Protein AF-A0A368FBA7-F1 (afdb_monomer_lite)

Structure (mmCIF, N/CA/C/O backbone):
data_AF-A0A368FBA7-F1
#
_entry.id   AF-A0A368FBA7-F1
#
loop_
_atom_site.group_PDB
_atom_site.id
_atom_site.type_symbol
_atom_site.label_atom_id
_atom_site.label_alt_id
_atom_site.label_comp_id
_atom_site.label_asym_id
_atom_site.label_entity_id
_atom_site.label_seq_id
_atom_site.pdbx_PDB_ins_code
_atom_site.Cartn_x
_atom_site.Cartn_y
_atom_site.Cartn_z
_atom_site.occupancy
_atom_site.B_iso_or_equiv
_atom_site.auth_seq_id
_atom_site.auth_comp_id
_atom_site.auth_asym_id
_atom_site.auth_atom_id
_atom_site.pdbx_PDB_model_num
ATOM 1 N N . MET A 1 1 ? 19.006 -3.556 14.669 1.00 37.12 1 MET A N 1
ATOM 2 C CA . MET A 1 1 ? 17.981 -4.315 13.930 1.00 37.12 1 MET A CA 1
ATOM 3 C C . MET A 1 1 ? 18.165 -3.907 12.494 1.00 37.12 1 MET A C 1
ATOM 5 O O . MET A 1 1 ? 17.777 -2.804 12.136 1.00 37.12 1 MET A O 1
ATOM 9 N N . ASP A 1 2 ? 18.883 -4.728 11.745 1.00 42.84 2 ASP A N 1
ATOM 10 C CA . ASP A 1 2 ? 19.198 -4.452 10.351 1.00 42.84 2 ASP A CA 1
ATOM 11 C C . ASP A 1 2 ? 18.036 -4.992 9.515 1.00 42.84 2 ASP A C 1
ATOM 13 O O . ASP A 1 2 ? 17.712 -6.176 9.593 1.00 42.84 2 ASP A O 1
ATOM 17 N N . ALA A 1 3 ? 17.332 -4.097 8.822 1.00 45.75 3 ALA A N 1
ATOM 18 C CA . ALA A 1 3 ? 16.227 -4.461 7.945 1.00 45.75 3 ALA A CA 1
ATOM 19 C C . ALA A 1 3 ? 16.799 -4.962 6.613 1.00 45.75 3 ALA A C 1
ATOM 21 O O . ALA A 1 3 ? 17.571 -4.253 5.965 1.00 45.75 3 ALA A O 1
ATOM 22 N N . GLU A 1 4 ? 16.436 -6.181 6.221 1.00 55.25 4 GLU A N 1
ATOM 23 C CA . GLU A 1 4 ? 16.868 -6.802 4.970 1.00 55.25 4 GLU A CA 1
ATOM 24 C C . GLU A 1 4 ? 15.807 -6.578 3.881 1.00 55.25 4 GLU A C 1
ATOM 26 O O . GLU A 1 4 ? 14.602 -6.591 4.147 1.00 55.25 4 GLU A O 1
ATOM 31 N N . ASN A 1 5 ? 16.258 -6.297 2.658 1.00 57.12 5 ASN A N 1
ATOM 32 C CA . ASN A 1 5 ? 15.383 -6.046 1.516 1.00 57.12 5 ASN A CA 1
ATOM 33 C C . ASN A 1 5 ? 15.074 -7.393 0.839 1.00 57.12 5 ASN A C 1
ATOM 35 O O . ASN A 1 5 ? 15.985 -8.043 0.327 1.00 57.12 5 ASN A O 1
ATOM 39 N N . ASP A 1 6 ? 13.814 -7.834 0.845 1.00 53.88 6 ASP A N 1
ATOM 40 C CA . ASP A 1 6 ? 13.409 -9.100 0.220 1.00 53.88 6 ASP A CA 1
ATOM 41 C C . ASP A 1 6 ? 13.192 -8.871 -1.280 1.00 53.88 6 ASP A C 1
ATOM 43 O O . ASP A 1 6 ? 12.220 -8.233 -1.690 1.00 53.88 6 ASP A O 1
ATOM 47 N N . THR A 1 7 ? 14.151 -9.275 -2.120 1.00 58.50 7 THR A N 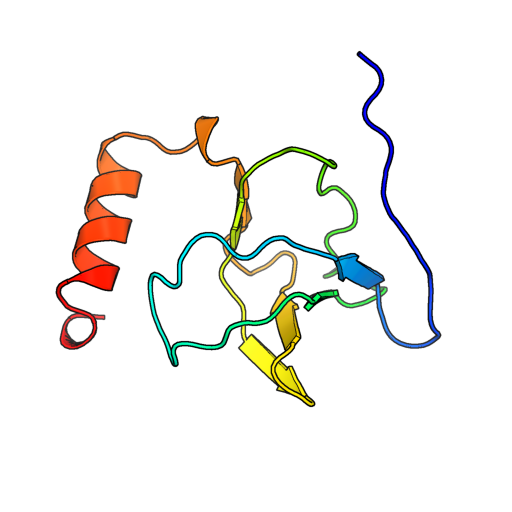1
ATOM 48 C CA . THR A 1 7 ? 14.139 -8.891 -3.536 1.00 58.50 7 THR A CA 1
ATOM 49 C C . THR A 1 7 ? 14.599 -10.002 -4.487 1.00 58.50 7 THR A C 1
ATOM 51 O O . THR A 1 7 ? 15.688 -10.556 -4.344 1.00 58.50 7 THR A O 1
ATOM 54 N N . LYS A 1 8 ? 13.808 -10.280 -5.539 1.00 53.81 8 LYS A N 1
ATOM 55 C CA . LYS A 1 8 ? 14.226 -11.065 -6.719 1.00 53.81 8 LYS A CA 1
ATOM 56 C C . LYS A 1 8 ? 13.933 -10.290 -8.013 1.00 53.81 8 LYS A C 1
ATOM 58 O O . LYS A 1 8 ? 12.763 -10.057 -8.314 1.00 53.81 8 LYS A O 1
ATOM 63 N N . PRO A 1 9 ? 14.950 -9.902 -8.802 1.00 45.72 9 PRO A N 1
ATOM 64 C CA . PRO A 1 9 ? 14.724 -9.215 -10.067 1.00 45.72 9 PRO A CA 1
ATOM 65 C C . PRO A 1 9 ? 14.268 -10.206 -11.147 1.00 45.72 9 PRO A C 1
ATOM 67 O O . PRO A 1 9 ? 14.914 -11.227 -11.384 1.00 45.72 9 PRO A O 1
ATOM 70 N N . THR A 1 10 ? 13.182 -9.884 -11.850 1.00 51.59 10 THR A N 1
ATOM 71 C CA . THR A 1 10 ? 12.877 -10.466 -13.167 1.00 51.59 10 THR A CA 1
ATOM 72 C C . THR A 1 10 ? 12.668 -9.329 -14.162 1.00 51.59 10 THR A C 1
ATOM 74 O O . THR A 1 10 ? 12.395 -8.193 -13.783 1.00 51.59 10 THR A O 1
ATOM 77 N N . THR A 1 11 ? 12.875 -9.602 -15.444 1.00 53.72 11 THR A N 1
ATOM 78 C CA . THR A 1 11 ? 13.226 -8.650 -16.513 1.00 53.72 11 THR A CA 1
ATOM 79 C C . THR A 1 11 ? 12.254 -7.485 -16.788 1.00 53.72 11 THR A C 1
ATOM 81 O O . THR A 1 11 ? 12.559 -6.678 -17.657 1.00 53.72 11 THR A O 1
ATOM 84 N N . ASN A 1 12 ? 11.144 -7.334 -16.049 1.00 67.94 12 ASN A N 1
ATOM 85 C CA . ASN A 1 12 ? 10.106 -6.313 -16.275 1.00 67.94 12 ASN A CA 1
ATOM 86 C C . ASN A 1 12 ? 9.656 -5.520 -15.022 1.00 67.94 12 ASN A C 1
ATOM 88 O O . ASN A 1 12 ? 8.784 -4.661 -15.145 1.00 67.94 12 ASN A O 1
ATOM 92 N N . GLY A 1 13 ? 10.207 -5.765 -13.828 1.00 80.50 13 GLY A N 1
ATOM 93 C CA . GLY A 1 13 ? 9.763 -5.088 -12.604 1.00 80.50 13 GLY A CA 1
ATOM 94 C C . GLY A 1 13 ? 10.331 -5.695 -11.323 1.00 80.50 13 GLY A C 1
ATOM 95 O O . GLY A 1 13 ? 10.993 -6.733 -11.354 1.00 80.50 13 GLY A O 1
ATOM 96 N N . TRP A 1 14 ? 10.062 -5.038 -10.200 1.00 88.12 14 TRP A N 1
ATOM 97 C CA . TRP A 1 14 ? 10.344 -5.544 -8.860 1.00 88.12 14 TRP A CA 1
ATOM 98 C C . TRP A 1 14 ? 9.079 -6.134 -8.254 1.00 88.12 14 TRP A C 1
ATOM 100 O O . TRP A 1 14 ? 7.985 -5.609 -8.463 1.00 88.12 14 TRP A O 1
ATOM 110 N N . PHE A 1 15 ? 9.244 -7.218 -7.503 1.00 90.81 15 PHE A N 1
ATOM 111 C CA . PHE A 1 15 ? 8.147 -7.948 -6.884 1.00 90.81 15 PHE A CA 1
ATOM 112 C C . PHE A 1 15 ? 8.385 -8.078 -5.388 1.00 90.81 15 PHE A C 1
ATOM 114 O O . PHE A 1 15 ? 9.507 -8.349 -4.962 1.00 90.81 15 PHE A O 1
ATOM 121 N N . TYR A 1 16 ? 7.306 -7.943 -4.626 1.00 91.38 16 TYR A N 1
ATOM 122 C CA . TYR A 1 16 ? 7.282 -8.131 -3.185 1.00 91.38 16 TYR A CA 1
ATOM 123 C C . TYR A 1 16 ? 6.326 -9.254 -2.832 1.00 91.38 16 TYR A C 1
ATOM 125 O O . TYR A 1 16 ? 5.153 -9.221 -3.214 1.00 91.38 16 TYR A O 1
ATOM 133 N N . HIS A 1 17 ? 6.819 -10.217 -2.060 1.00 91.25 17 HIS A N 1
ATOM 134 C CA . HIS A 1 17 ? 5.963 -11.200 -1.422 1.00 91.25 17 HIS A CA 1
ATOM 135 C C . HIS A 1 17 ? 5.396 -10.608 -0.136 1.00 91.25 17 HIS A C 1
ATOM 137 O O . HIS A 1 17 ? 6.141 -10.242 0.769 1.00 91.25 17 HIS A O 1
ATOM 143 N N . ILE A 1 18 ? 4.072 -10.508 -0.062 1.00 90.62 18 ILE A N 1
ATOM 144 C CA . ILE A 1 18 ? 3.385 -9.897 1.075 1.00 90.62 18 ILE A CA 1
ATOM 145 C C . ILE A 1 18 ? 2.453 -10.880 1.768 1.00 90.62 18 ILE A C 1
ATOM 147 O O . ILE A 1 18 ? 1.873 -11.779 1.152 1.00 90.62 18 ILE A O 1
ATOM 151 N N . HIS A 1 19 ? 2.246 -10.642 3.060 1.00 90.00 19 HIS A N 1
ATOM 152 C CA . HIS A 1 19 ? 1.096 -11.169 3.770 1.00 90.00 19 HIS A CA 1
ATOM 153 C C . HIS A 1 19 ? -0.023 -10.124 3.724 1.00 90.00 19 HIS A C 1
ATOM 155 O O . HIS A 1 19 ? 0.041 -9.099 4.398 1.00 90.00 19 HIS A O 1
ATOM 161 N N . HIS A 1 20 ? -1.030 -10.347 2.882 1.00 88.25 20 HIS A N 1
ATOM 162 C CA . HIS A 1 20 ? -2.129 -9.400 2.728 1.00 88.25 20 HIS A CA 1
ATOM 163 C C . HIS A 1 20 ? -3.045 -9.417 3.961 1.00 88.25 20 HIS A C 1
ATOM 165 O O . HIS A 1 20 ? -3.779 -10.378 4.187 1.00 88.25 20 HIS A O 1
ATOM 171 N N . ALA A 1 21 ? -3.008 -8.333 4.739 1.00 88.50 21 ALA A N 1
ATOM 172 C CA . ALA A 1 21 ? -3.771 -8.206 5.977 1.00 88.50 21 ALA A CA 1
ATOM 173 C C . ALA A 1 21 ? -5.263 -7.920 5.732 1.00 88.50 21 ALA A C 1
ATOM 175 O O . ALA A 1 21 ? -6.133 -8.585 6.299 1.00 88.50 21 ALA A O 1
ATOM 176 N N . ARG A 1 22 ? -5.582 -6.916 4.904 1.00 86.75 22 ARG A N 1
ATOM 177 C CA . ARG A 1 22 ? -6.963 -6.476 4.665 1.00 86.75 22 ARG A CA 1
ATOM 178 C C . ARG A 1 22 ? -7.098 -5.696 3.360 1.00 86.75 22 ARG A C 1
ATOM 180 O O . ARG A 1 22 ? -6.287 -4.822 3.072 1.00 86.75 22 ARG A O 1
ATOM 187 N N . THR A 1 23 ? -8.188 -5.942 2.632 1.00 86.25 23 THR A N 1
ATOM 188 C CA . THR A 1 23 ? -8.610 -5.093 1.511 1.00 86.25 23 THR A CA 1
ATOM 189 C C . THR A 1 23 ? -9.509 -3.978 2.031 1.00 86.25 23 THR A C 1
ATOM 191 O O . THR A 1 23 ? -10.567 -4.255 2.591 1.00 86.25 23 THR A O 1
ATOM 194 N N . TRP A 1 24 ? -9.096 -2.729 1.827 1.00 85.75 24 TRP A N 1
ATOM 195 C CA . TRP A 1 24 ? -9.877 -1.548 2.208 1.00 85.75 24 TRP A CA 1
ATOM 196 C C . TRP A 1 24 ? -10.804 -1.073 1.088 1.00 85.75 24 TRP A C 1
ATOM 198 O O . TRP A 1 24 ? -11.910 -0.634 1.358 1.00 85.75 24 TRP A O 1
ATOM 208 N N . LYS A 1 25 ? -10.391 -1.201 -0.179 1.00 85.62 25 LYS A N 1
ATOM 209 C CA . LYS A 1 25 ? -11.227 -0.895 -1.347 1.00 85.62 25 LYS A CA 1
ATOM 210 C C . LYS A 1 25 ? -10.875 -1.811 -2.515 1.00 85.62 25 LYS A C 1
ATOM 212 O O . LYS A 1 25 ? -9.712 -2.150 -2.7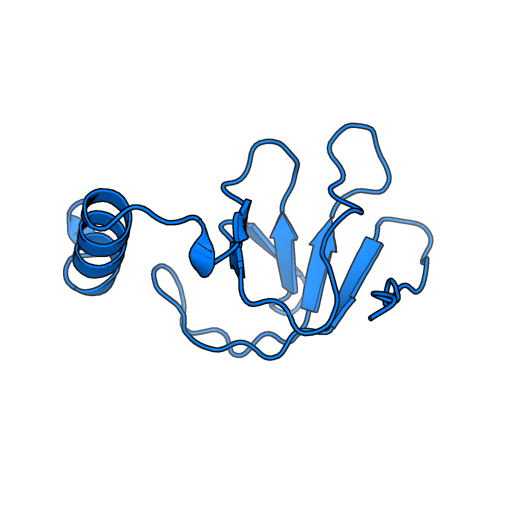17 1.00 85.62 25 LYS A O 1
ATOM 217 N N . GLY A 1 26 ? -11.887 -2.153 -3.310 1.00 82.81 26 GLY A N 1
ATOM 218 C CA . GLY A 1 26 ? -11.752 -2.971 -4.515 1.00 82.81 26 GLY A CA 1
ATOM 219 C C . GLY A 1 26 ? -12.177 -4.429 -4.314 1.00 82.81 26 GLY A C 1
ATOM 220 O O . GLY A 1 26 ? -12.726 -4.781 -3.269 1.00 82.81 26 GLY A O 1
ATOM 221 N N . PRO A 1 27 ? -11.978 -5.285 -5.332 1.00 78.69 27 PRO A N 1
ATOM 222 C CA . PRO A 1 27 ? -12.288 -6.704 -5.225 1.00 78.69 27 PRO A CA 1
ATOM 223 C C . PRO A 1 27 ? -11.505 -7.332 -4.072 1.00 78.69 27 PRO A C 1
ATOM 225 O O . PRO A 1 27 ? -10.317 -7.055 -3.922 1.00 78.69 27 PRO A O 1
ATOM 228 N N . ILE A 1 28 ? -12.144 -8.204 -3.292 1.00 73.62 28 ILE A N 1
ATOM 229 C CA . ILE A 1 28 ? -11.453 -8.975 -2.254 1.00 73.62 28 ILE A CA 1
ATOM 230 C C . ILE A 1 28 ? -10.571 -10.000 -2.970 1.00 73.62 28 ILE A C 1
ATOM 232 O O . ILE A 1 28 ? -11.029 -11.076 -3.355 1.00 73.62 28 ILE A O 1
ATOM 236 N N . VAL A 1 29 ? -9.316 -9.630 -3.216 1.00 66.88 29 VAL A N 1
ATOM 237 C CA . VAL A 1 29 ? -8.305 -10.513 -3.795 1.00 66.88 29 VAL A CA 1
ATOM 238 C C . VAL A 1 29 ? -7.338 -10.878 -2.683 1.00 66.88 29 VAL A C 1
ATOM 240 O O . VAL A 1 29 ? -6.676 -10.009 -2.122 1.00 66.88 29 VAL A O 1
ATOM 243 N N . ALA A 1 30 ? -7.233 -12.167 -2.370 1.00 66.62 30 ALA A N 1
ATOM 244 C CA . ALA A 1 30 ? -6.116 -12.670 -1.584 1.00 66.62 30 ALA A CA 1
ATOM 245 C C . ALA A 1 30 ? -4.891 -12.720 -2.505 1.00 66.62 30 ALA A C 1
ATOM 247 O O . ALA A 1 30 ? -4.579 -13.757 -3.085 1.00 66.62 30 ALA A O 1
ATOM 248 N N . THR A 1 31 ? -4.260 -11.568 -2.724 1.00 73.06 31 THR A N 1
ATOM 249 C CA . THR A 1 31 ? -2.978 -11.512 -3.421 1.00 73.06 31 THR A CA 1
ATOM 250 C C . THR A 1 31 ? -1.840 -11.588 -2.420 1.00 73.06 31 THR A C 1
ATOM 252 O O . THR A 1 31 ? -1.946 -11.108 -1.293 1.00 73.06 31 THR A O 1
ATOM 255 N N . SER A 1 32 ? -0.742 -12.204 -2.831 1.00 84.31 32 SER A N 1
ATOM 256 C CA . SER A 1 32 ? 0.500 -12.243 -2.055 1.00 84.31 32 SER A CA 1
ATOM 257 C C . SER A 1 32 ? 1.638 -11.557 -2.797 1.00 84.31 32 SER A C 1
ATOM 259 O O . SER A 1 32 ? 2.792 -11.722 -2.412 1.00 84.31 32 SER A O 1
ATOM 261 N N . ILE A 1 33 ? 1.328 -10.839 -3.882 1.00 90.38 33 ILE A N 1
ATOM 262 C CA . ILE A 1 33 ? 2.324 -10.245 -4.766 1.00 90.38 33 ILE A CA 1
ATOM 263 C C . ILE A 1 33 ? 1.961 -8.789 -5.030 1.00 90.38 33 ILE A C 1
ATOM 265 O O . ILE A 1 33 ? 0.913 -8.486 -5.610 1.00 90.38 33 ILE A O 1
ATOM 269 N N . LEU A 1 34 ? 2.867 -7.901 -4.631 1.00 91.88 34 LEU A N 1
ATOM 270 C CA . LEU A 1 34 ? 2.915 -6.547 -5.164 1.00 91.88 34 LEU A CA 1
ATOM 271 C 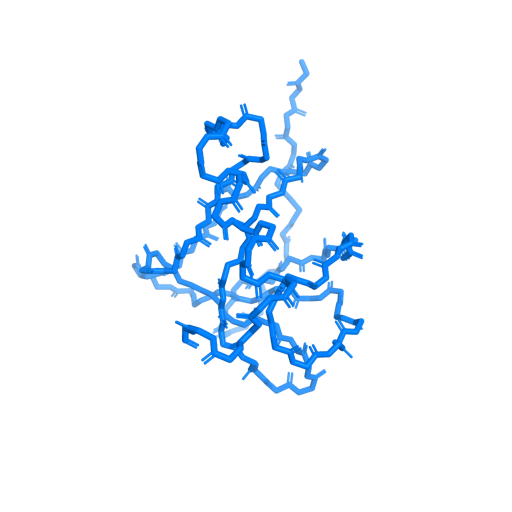C . LEU A 1 34 ? 3.981 -6.479 -6.250 1.00 91.88 34 LEU A C 1
ATOM 273 O O . LEU A 1 34 ? 5.021 -7.132 -6.141 1.00 91.88 34 LEU A O 1
ATOM 277 N N . SER A 1 35 ? 3.745 -5.663 -7.268 1.00 92.69 35 SER A N 1
ATOM 278 C CA . SER A 1 35 ? 4.727 -5.382 -8.306 1.00 92.69 35 SER A CA 1
ATOM 279 C C . SER A 1 35 ? 4.891 -3.889 -8.533 1.00 92.69 35 SER A C 1
ATOM 281 O O . SER A 1 35 ? 3.966 -3.099 -8.369 1.00 92.69 35 SER A O 1
ATOM 283 N N . THR A 1 36 ? 6.094 -3.483 -8.908 1.00 93.69 36 THR A N 1
ATOM 284 C CA . THR A 1 36 ? 6.406 -2.093 -9.228 1.00 93.69 36 THR A CA 1
ATOM 285 C C . THR A 1 36 ? 7.371 -2.047 -10.412 1.00 93.69 36 THR A C 1
ATOM 287 O O . THR A 1 36 ? 8.222 -2.932 -10.546 1.00 93.69 36 THR A O 1
ATOM 290 N N . PRO A 1 37 ? 7.279 -1.045 -11.302 1.00 92.12 37 PRO A N 1
ATOM 291 C CA . PRO A 1 37 ? 8.169 -0.951 -12.452 1.00 92.12 37 PRO A CA 1
ATOM 292 C C . PRO A 1 37 ? 9.643 -0.869 -12.046 1.00 92.12 37 PRO A C 1
ATOM 294 O O . PRO A 1 37 ? 9.986 -0.233 -11.053 1.00 92.12 37 PRO A O 1
ATOM 297 N N . ASN A 1 38 ? 10.532 -1.433 -12.863 1.00 88.38 38 ASN A N 1
ATOM 298 C CA . ASN A 1 38 ? 11.973 -1.202 -12.747 1.00 88.38 38 ASN A CA 1
ATOM 299 C C . ASN A 1 38 ? 12.358 0.075 -13.520 1.00 88.38 38 ASN A C 1
ATOM 301 O O . ASN A 1 38 ? 12.981 0.017 -14.578 1.00 88.38 38 ASN A O 1
ATOM 305 N N . SER A 1 39 ? 11.868 1.220 -13.046 1.00 88.12 39 SER A N 1
ATOM 306 C CA . SER A 1 39 ? 12.066 2.550 -13.642 1.00 88.12 39 SER A CA 1
ATOM 307 C C . SER A 1 39 ? 12.015 3.625 -12.550 1.00 88.12 39 SER A C 1
ATOM 309 O O . SER A 1 39 ? 11.813 3.294 -11.385 1.00 88.12 39 SER A O 1
ATOM 311 N N . GLU A 1 40 ? 12.124 4.904 -12.914 1.00 88.62 40 GLU A N 1
ATOM 312 C CA . GLU A 1 40 ? 12.023 6.038 -11.975 1.00 88.62 40 GLU A CA 1
ATOM 313 C C . GLU A 1 40 ? 10.690 6.092 -11.205 1.00 88.62 40 GLU A C 1
ATOM 315 O O . GLU A 1 40 ? 10.619 6.665 -10.122 1.00 88.62 40 GLU A O 1
ATOM 320 N N . CYS A 1 41 ? 9.634 5.461 -11.727 1.00 90.75 41 CYS A N 1
ATOM 321 C CA . CYS A 1 41 ? 8.344 5.345 -11.043 1.00 90.75 41 CYS A CA 1
ATOM 322 C C . CYS A 1 41 ? 8.267 4.153 -10.074 1.00 90.75 41 CYS A C 1
ATOM 324 O O . CYS A 1 41 ? 7.201 3.883 -9.521 1.00 90.75 41 CYS A O 1
ATOM 326 N N . GLY A 1 42 ? 9.355 3.398 -9.921 1.00 91.88 42 GLY A N 1
ATOM 327 C CA . GLY A 1 42 ? 9.412 2.203 -9.097 1.00 91.88 42 GLY A CA 1
ATOM 328 C C . GLY A 1 42 ? 9.690 2.493 -7.625 1.00 91.88 42 GLY A C 1
ATOM 329 O O . GLY A 1 42 ? 10.576 3.283 -7.315 1.00 91.88 42 GLY A O 1
ATOM 330 N N . ILE A 1 43 ? 8.993 1.815 -6.710 1.00 92.38 43 ILE A N 1
ATOM 331 C CA . ILE A 1 43 ? 9.274 1.899 -5.269 1.00 92.38 43 ILE A CA 1
ATOM 332 C C . ILE A 1 43 ? 10.056 0.661 -4.831 1.00 92.38 43 ILE A C 1
ATOM 334 O O . ILE A 1 43 ? 9.478 -0.409 -4.682 1.00 92.38 43 ILE A O 1
ATOM 338 N N . THR A 1 44 ? 11.360 0.805 -4.583 1.00 90.44 44 THR A N 1
ATOM 339 C CA . THR A 1 44 ? 12.225 -0.309 -4.144 1.00 90.44 44 THR A CA 1
ATOM 340 C C . THR A 1 44 ? 12.535 -0.319 -2.639 1.00 90.44 44 THR A C 1
ATOM 342 O O . THR A 1 44 ? 13.379 -1.093 -2.189 1.00 90.44 44 THR A O 1
ATOM 345 N N . SER A 1 45 ? 11.908 0.567 -1.862 1.00 88.94 45 SER A N 1
ATOM 346 C CA . SER A 1 45 ? 12.292 0.901 -0.480 1.00 88.94 45 SER A CA 1
ATOM 347 C C . SER A 1 45 ? 11.353 0.354 0.602 1.00 88.94 45 SER A C 1
ATOM 349 O O . SER A 1 45 ? 11.383 0.844 1.730 1.00 88.94 45 SER A O 1
ATOM 351 N N . LEU A 1 46 ? 10.488 -0.610 0.274 1.00 91.75 46 LEU A N 1
ATOM 352 C CA . LEU A 1 46 ? 9.654 -1.274 1.279 1.00 91.75 46 LEU A CA 1
ATOM 353 C C . LEU A 1 46 ? 10.519 -2.160 2.181 1.00 91.75 46 LEU A C 1
ATOM 355 O O . LEU A 1 46 ? 11.403 -2.861 1.696 1.00 91.75 46 LEU A O 1
ATOM 359 N N . LEU A 1 47 ? 10.257 -2.133 3.485 1.00 92.06 47 LEU A N 1
ATOM 360 C CA . LEU A 1 47 ? 11.030 -2.873 4.479 1.00 92.06 47 LEU A CA 1
ATOM 361 C C . LEU A 1 47 ? 10.317 -4.168 4.872 1.00 92.06 47 LEU A C 1
ATOM 363 O O . LEU A 1 47 ? 9.102 -4.194 5.081 1.00 92.06 47 LEU A O 1
ATOM 367 N N . GLN A 1 48 ? 11.080 -5.250 5.017 1.00 90.25 48 GLN A N 1
ATOM 368 C CA . GLN A 1 48 ? 10.537 -6.523 5.479 1.00 90.25 48 GLN A CA 1
ATOM 369 C C . GLN A 1 48 ? 10.030 -6.416 6.927 1.00 90.25 48 GLN A C 1
ATOM 371 O O . GLN A 1 48 ? 10.680 -5.824 7.788 1.00 90.25 48 GLN A O 1
ATOM 376 N N . GLY A 1 49 ? 8.869 -7.017 7.200 1.00 90.50 49 GLY A N 1
ATOM 377 C CA . GLY A 1 49 ? 8.254 -7.041 8.533 1.00 90.50 49 GLY A CA 1
ATOM 378 C C . GLY A 1 49 ? 7.478 -5.775 8.904 1.00 90.50 49 GLY A C 1
ATOM 379 O O . GLY A 1 49 ? 6.910 -5.720 9.991 1.00 90.50 49 GLY A O 1
ATOM 380 N N . TRP A 1 50 ? 7.432 -4.785 8.014 1.00 94.75 50 TRP A N 1
ATOM 381 C CA . TRP A 1 50 ? 6.625 -3.584 8.183 1.00 94.75 50 TRP A CA 1
ATOM 382 C C . TRP A 1 50 ? 5.252 -3.757 7.536 1.00 94.75 50 TRP A C 1
ATOM 384 O O . TRP A 1 50 ? 5.102 -4.416 6.505 1.00 94.75 50 TRP A O 1
ATOM 394 N N . GLU A 1 51 ? 4.247 -3.136 8.143 1.00 94.31 51 GLU A N 1
ATOM 395 C CA . GLU A 1 51 ? 2.901 -3.064 7.591 1.00 94.31 51 GLU A CA 1
ATOM 396 C C . GLU A 1 51 ? 2.733 -1.758 6.823 1.00 94.31 51 GLU A C 1
ATOM 398 O O . GLU A 1 51 ? 3.106 -0.686 7.298 1.00 94.31 51 GLU A O 1
ATOM 403 N N . TYR A 1 52 ? 2.148 -1.851 5.633 1.00 93.94 52 TYR A N 1
ATOM 404 C CA . TYR A 1 52 ? 1.941 -0.706 4.760 1.00 93.94 52 TYR A CA 1
ATOM 405 C C . TYR A 1 52 ? 0.494 -0.641 4.296 1.00 93.94 52 TYR A C 1
ATOM 407 O O . TYR A 1 52 ? -0.121 -1.655 3.958 1.00 93.94 52 TYR A O 1
ATOM 415 N N . PHE A 1 53 ? -0.012 0.580 4.193 1.00 92.75 53 PHE A N 1
ATOM 416 C CA . PHE A 1 53 ? -1.174 0.891 3.384 1.00 92.75 53 PHE A CA 1
ATOM 417 C C . PHE A 1 53 ? -0.706 1.176 1.968 1.00 92.75 53 PHE A C 1
ATOM 419 O O . PHE A 1 53 ? 0.080 2.094 1.738 1.00 92.75 53 PHE A O 1
ATOM 426 N N . VAL A 1 54 ? -1.182 0.362 1.032 1.00 92.56 54 VAL A N 1
ATOM 427 C CA . VAL A 1 54 ? -0.801 0.433 -0.376 1.00 92.56 54 VAL A CA 1
ATOM 428 C C . VAL A 1 54 ? -2.060 0.540 -1.216 1.00 92.56 54 VAL A C 1
ATOM 430 O O . VAL A 1 54 ? -2.971 -0.283 -1.112 1.00 92.56 54 VAL A O 1
ATOM 433 N N . THR A 1 55 ? -2.094 1.553 -2.070 1.00 92.19 55 THR A N 1
ATOM 434 C CA . THR A 1 55 ? -3.020 1.613 -3.200 1.00 92.19 55 THR A CA 1
ATOM 435 C C . THR A 1 55 ? -2.295 1.175 -4.462 1.00 92.19 55 THR A C 1
ATOM 437 O O . THR A 1 55 ? -1.073 1.242 -4.559 1.00 92.19 55 THR A O 1
ATOM 440 N N . GLY A 1 56 ? -3.051 0.685 -5.430 1.00 91.69 56 GLY A N 1
ATOM 441 C CA . GLY A 1 56 ? -2.482 0.267 -6.694 1.00 91.69 56 GLY A CA 1
ATOM 442 C C . GLY A 1 56 ? -3.553 -0.230 -7.640 1.00 91.69 56 GLY A C 1
ATOM 443 O O . GLY A 1 56 ? -4.749 -0.263 -7.330 1.00 91.69 56 GLY A O 1
ATOM 444 N N . LYS A 1 57 ? -3.108 -0.627 -8.824 1.00 90.50 57 LYS A N 1
ATOM 445 C CA . LYS A 1 57 ? -3.964 -1.172 -9.871 1.00 90.50 57 LYS A CA 1
ATOM 446 C C . LYS A 1 57 ? -3.871 -2.686 -9.856 1.00 90.50 57 LYS A C 1
ATOM 448 O O . LYS A 1 57 ? -2.801 -3.254 -9.665 1.00 90.50 57 LYS A O 1
ATOM 453 N N . LYS A 1 58 ? -4.995 -3.348 -10.113 1.00 87.06 58 LYS A N 1
ATOM 454 C CA . LYS A 1 58 ? -5.003 -4.794 -10.325 1.00 87.06 58 LYS A CA 1
ATOM 455 C C . LYS A 1 58 ? -4.209 -5.115 -11.597 1.00 87.06 58 LYS A C 1
ATOM 457 O O . LYS A 1 58 ? -4.595 -4.682 -12.683 1.00 87.06 58 LYS A O 1
ATOM 462 N N . GLY A 1 59 ? -3.114 -5.845 -11.438 1.00 81.12 59 GLY A N 1
ATOM 463 C CA . GLY A 1 59 ? -2.284 -6.359 -12.518 1.00 81.12 59 GLY A CA 1
ATOM 464 C C . GLY A 1 59 ? -2.783 -7.708 -13.037 1.00 81.12 59 GLY A C 1
ATOM 465 O O . GLY A 1 59 ? -3.954 -8.079 -12.871 1.00 81.12 59 GLY A O 1
ATOM 466 N N . LYS A 1 60 ? -1.888 -8.451 -13.694 1.00 78.25 60 LYS A N 1
ATOM 467 C CA . LYS A 1 60 ? -2.199 -9.797 -14.195 1.00 78.25 60 LYS A CA 1
ATOM 468 C C . LYS A 1 60 ? -2.231 -10.784 -13.028 1.00 78.25 60 LYS A C 1
ATOM 470 O O . LYS A 1 60 ? -1.582 -10.581 -12.011 1.00 78.25 60 LYS A O 1
ATOM 475 N N . ASP A 1 61 ? -3.052 -11.823 -13.146 1.00 76.81 61 ASP A N 1
ATOM 476 C CA . ASP A 1 61 ? -3.117 -12.922 -12.170 1.00 76.81 61 ASP A CA 1
ATOM 477 C C . ASP A 1 61 ? -3.397 -12.498 -10.711 1.00 76.81 61 ASP A C 1
ATOM 479 O O . ASP A 1 61 ? -3.146 -13.241 -9.767 1.00 76.81 61 ASP A O 1
ATOM 483 N N . GLY A 1 62 ? -3.980 -11.309 -10.521 1.00 79.44 62 GLY A N 1
ATOM 484 C CA . GLY A 1 62 ? -4.347 -10.790 -9.204 1.00 79.44 62 GLY A CA 1
ATOM 485 C C . GLY A 1 62 ? -3.218 -10.089 -8.449 1.00 79.44 62 GLY A C 1
ATOM 486 O O . GLY A 1 62 ? -3.452 -9.679 -7.314 1.00 79.44 62 GLY A O 1
ATOM 487 N N . GLU A 1 63 ? -2.036 -9.898 -9.044 1.00 87.69 63 GLU A N 1
ATOM 488 C CA . GLU A 1 63 ? -1.016 -9.010 -8.472 1.00 87.69 63 GLU A CA 1
ATOM 489 C C . GLU A 1 63 ? -1.555 -7.574 -8.341 1.00 87.69 63 GLU A C 1
ATOM 491 O O . GLU A 1 63 ? -2.458 -7.161 -9.079 1.00 87.69 63 GLU A O 1
ATOM 496 N N . ILE A 1 64 ? -0.998 -6.799 -7.414 1.00 90.94 64 ILE A N 1
ATOM 497 C CA . ILE A 1 64 ? -1.261 -5.358 -7.335 1.00 90.94 64 ILE A CA 1
ATOM 498 C C . ILE A 1 64 ? -0.012 -4.629 -7.809 1.00 90.94 64 ILE A C 1
ATOM 500 O O . ILE A 1 64 ? 1.044 -4.731 -7.188 1.00 90.94 64 ILE A O 1
ATOM 504 N N . THR A 1 65 ? -0.145 -3.880 -8.900 1.00 93.19 65 THR A N 1
ATOM 505 C CA . THR A 1 65 ? 0.925 -3.033 -9.414 1.00 93.19 65 THR A CA 1
ATOM 506 C C . THR A 1 65 ? 0.783 -1.626 -8.855 1.00 93.19 65 THR A C 1
ATOM 508 O O . THR A 1 65 ? -0.287 -1.020 -8.958 1.00 93.19 65 THR A O 1
ATOM 511 N N . PHE A 1 66 ? 1.863 -1.102 -8.294 1.00 94.75 66 PHE A N 1
ATOM 512 C CA . PHE A 1 66 ? 1.923 0.222 -7.689 1.00 94.75 66 PHE A CA 1
ATOM 513 C C . PHE A 1 66 ? 3.190 0.960 -8.139 1.00 94.75 66 PHE A C 1
ATOM 515 O O . P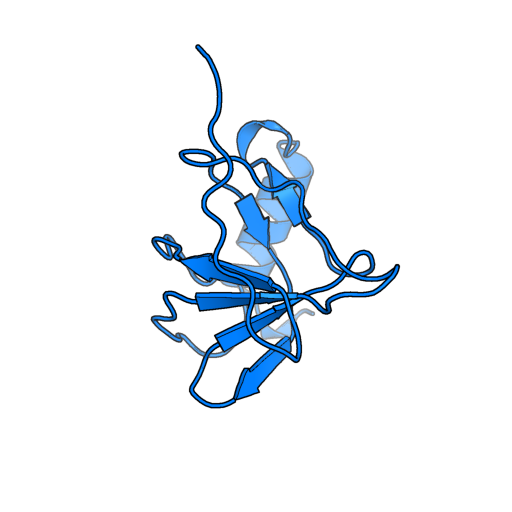HE A 1 66 ? 4.112 0.372 -8.710 1.00 94.75 66 PHE A O 1
ATOM 522 N N . THR A 1 67 ? 3.194 2.271 -7.948 1.00 95.25 67 THR A N 1
ATOM 523 C CA . THR A 1 67 ? 4.227 3.202 -8.406 1.00 95.25 67 THR A CA 1
ATOM 524 C C . THR A 1 67 ? 4.439 4.306 -7.377 1.00 95.25 67 THR A C 1
ATOM 526 O O . THR A 1 67 ? 3.678 4.436 -6.423 1.00 95.25 67 THR A O 1
ATOM 529 N N . THR A 1 68 ? 5.429 5.165 -7.607 1.00 94.19 68 THR A N 1
ATOM 530 C CA . THR A 1 68 ? 5.677 6.373 -6.801 1.00 94.19 68 THR A CA 1
ATOM 531 C C . THR A 1 68 ? 4.513 7.369 -6.770 1.00 94.19 68 THR A C 1
ATOM 533 O O . THR A 1 68 ? 4.506 8.254 -5.920 1.00 94.19 68 THR A O 1
ATOM 536 N N . CYS A 1 69 ? 3.533 7.252 -7.671 1.00 94.00 69 CYS A N 1
ATOM 537 C CA . CYS A 1 69 ? 2.330 8.087 -7.672 1.00 94.00 69 CYS A CA 1
ATOM 538 C C . CYS A 1 69 ? 1.175 7.494 -6.855 1.00 94.00 69 CYS A C 1
ATOM 540 O O . CYS A 1 69 ? 0.176 8.180 -6.640 1.00 94.00 69 CYS A O 1
ATOM 542 N N . ASP A 1 70 ? 1.278 6.231 -6.448 1.00 95.12 70 ASP A N 1
ATOM 543 C CA . ASP A 1 70 ? 0.266 5.578 -5.633 1.00 95.12 70 ASP A CA 1
ATOM 544 C C . ASP A 1 70 ? 0.525 5.853 -4.145 1.00 95.12 70 ASP A C 1
ATOM 546 O O . ASP A 1 70 ? 1.652 6.094 -3.710 1.00 95.12 70 ASP A O 1
ATOM 550 N N . PHE A 1 71 ? -0.534 5.813 -3.340 1.00 92.56 71 PHE A N 1
ATOM 551 C CA . PHE A 1 71 ? -0.413 5.942 -1.893 1.00 92.56 71 PHE A CA 1
ATOM 552 C C . PHE A 1 71 ? 0.285 4.707 -1.316 1.00 92.56 71 PHE A C 1
ATOM 554 O O . PHE A 1 71 ? -0.237 3.595 -1.435 1.00 92.56 71 PHE A O 1
ATOM 561 N N . VAL A 1 72 ? 1.447 4.921 -0.698 1.00 94.12 72 VAL A N 1
ATOM 562 C CA . VAL A 1 72 ? 2.252 3.910 -0.006 1.00 94.12 72 VAL A CA 1
ATOM 563 C C . VAL A 1 72 ? 2.744 4.515 1.299 1.00 94.12 72 VAL A C 1
ATOM 565 O O . VAL A 1 72 ? 3.580 5.417 1.285 1.00 94.12 72 VAL A O 1
ATOM 568 N N . MET A 1 73 ? 2.229 4.029 2.424 1.00 93.06 73 MET A N 1
ATOM 569 C CA . MET A 1 73 ? 2.547 4.589 3.736 1.00 93.06 73 MET A CA 1
ATOM 570 C C . MET A 1 73 ? 2.694 3.486 4.787 1.00 93.06 73 MET A C 1
ATOM 572 O O . MET A 1 73 ? 1.827 2.610 4.852 1.00 93.06 73 MET A O 1
ATOM 576 N N . PRO A 1 74 ? 3.762 3.500 5.606 1.00 94.69 74 PRO A N 1
ATOM 577 C CA . PRO A 1 74 ? 3.840 2.676 6.807 1.00 94.69 74 PRO A CA 1
ATOM 578 C C . PRO A 1 74 ? 2.609 2.868 7.701 1.00 94.69 74 PRO A C 1
ATOM 580 O O . PRO A 1 74 ? 2.156 3.994 7.901 1.00 94.69 74 PRO A O 1
ATOM 583 N N . SER A 1 75 ? 2.054 1.786 8.245 1.00 91.69 75 SER A N 1
ATOM 584 C CA . SER A 1 75 ? 0.838 1.858 9.068 1.00 91.69 75 SER A CA 1
ATOM 585 C C . SER A 1 75 ? 1.013 2.699 10.336 1.00 91.69 75 SER A C 1
ATOM 587 O O . SER A 1 75 ? 0.053 3.317 10.790 1.00 91.69 75 SER A O 1
ATOM 589 N N . ASP A 1 76 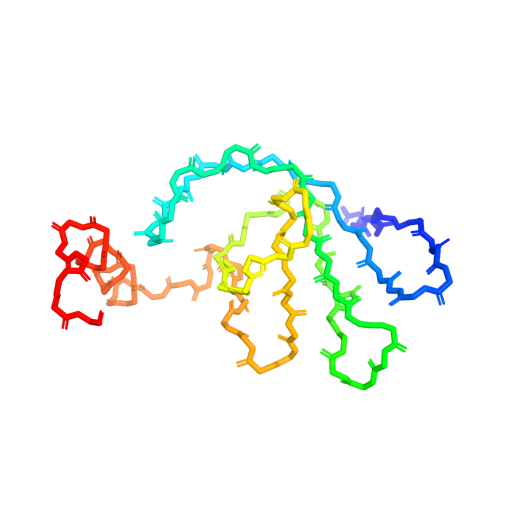? 2.231 2.770 10.873 1.00 91.69 76 ASP A N 1
ATOM 590 C CA . ASP A 1 76 ? 2.598 3.556 12.054 1.00 91.69 76 ASP A CA 1
ATOM 591 C C . ASP A 1 76 ? 2.721 5.065 11.782 1.00 91.69 76 ASP A C 1
ATOM 593 O O . ASP A 1 76 ? 2.784 5.855 12.724 1.00 91.69 76 ASP A O 1
ATOM 597 N N . GLN A 1 77 ? 2.737 5.469 10.510 1.00 93.75 77 GLN A N 1
ATOM 598 C CA . GLN A 1 77 ? 2.823 6.867 10.086 1.00 93.75 77 GLN A CA 1
ATOM 599 C C . GLN A 1 77 ? 1.466 7.481 9.735 1.00 93.75 77 GLN A C 1
ATOM 601 O O . GLN A 1 77 ? 1.401 8.686 9.498 1.00 93.75 77 GLN A O 1
ATOM 606 N N . LEU A 1 78 ? 0.389 6.691 9.734 1.00 91.12 78 LEU A N 1
ATOM 607 C CA . LEU A 1 78 ? -0.959 7.213 9.541 1.00 91.12 78 LEU A CA 1
ATOM 608 C C . LEU A 1 78 ? -1.404 8.044 10.740 1.00 91.12 78 LEU A C 1
ATOM 610 O O . LEU A 1 78 ? -1.390 7.595 11.890 1.00 91.12 78 LEU A O 1
ATOM 614 N N . THR A 1 79 ? -1.895 9.240 10.452 1.00 93.56 79 THR A N 1
ATOM 615 C CA . THR A 1 79 ? -2.612 10.045 11.437 1.00 93.56 79 THR A CA 1
ATOM 616 C C . THR A 1 79 ? -3.971 9.411 11.774 1.00 93.56 79 THR A C 1
ATOM 618 O O . THR A 1 79 ? -4.543 8.668 10.964 1.00 93.56 79 THR A O 1
ATOM 621 N N . PRO A 1 80 ? -4.543 9.704 12.958 1.00 92.81 80 PRO A N 1
ATOM 622 C CA . PRO A 1 80 ? -5.890 9.257 13.304 1.00 92.81 80 PRO A CA 1
ATOM 623 C C . PRO A 1 80 ? -6.944 9.657 12.263 1.00 92.81 80 PRO A C 1
ATOM 625 O O . PRO A 1 80 ? -7.836 8.866 11.956 1.00 92.81 80 PRO A O 1
ATOM 628 N N . GLU A 1 81 ? -6.831 10.857 11.694 1.00 93.31 81 GLU A N 1
ATOM 629 C CA . GLU A 1 81 ? -7.742 11.376 10.676 1.00 93.31 81 GLU A CA 1
ATOM 630 C C . GLU A 1 81 ? -7.652 10.575 9.371 1.00 93.31 81 GLU A C 1
ATOM 632 O O . GLU A 1 81 ? -8.681 10.182 8.819 1.00 93.31 81 GLU A O 1
ATOM 637 N N . GLU A 1 82 ? -6.444 10.258 8.901 1.00 91.38 82 GLU A N 1
ATOM 638 C CA . GLU A 1 82 ? -6.254 9.414 7.713 1.00 91.38 82 GLU A CA 1
ATOM 639 C C . GLU A 1 82 ? -6.783 7.997 7.939 1.00 91.38 82 GLU A C 1
ATOM 641 O O . GLU A 1 82 ? -7.428 7.421 7.061 1.00 91.38 82 GLU A O 1
ATOM 646 N N . HIS A 1 83 ? -6.577 7.443 9.135 1.00 89.25 83 HIS A N 1
ATOM 647 C CA . HIS A 1 83 ? -7.119 6.135 9.484 1.00 89.25 83 HIS A CA 1
ATOM 648 C C . HIS A 1 83 ? -8.659 6.122 9.464 1.00 89.25 83 HIS A C 1
ATOM 650 O O . HIS A 1 83 ? -9.262 5.158 8.986 1.00 89.25 83 HIS A O 1
ATOM 656 N N . VAL A 1 84 ? -9.314 7.197 9.919 1.00 91.06 84 VAL A N 1
ATOM 657 C CA . VAL A 1 84 ? -10.775 7.350 9.801 1.00 91.06 84 VAL A CA 1
ATOM 658 C C . VAL A 1 84 ? -11.206 7.391 8.336 1.00 91.06 84 VAL A C 1
ATOM 660 O O . VAL A 1 84 ? -12.129 6.666 7.970 1.00 91.06 84 VAL A O 1
ATOM 663 N N . LEU A 1 85 ? -10.516 8.152 7.483 1.00 88.88 85 LEU A N 1
ATOM 664 C CA . LEU A 1 85 ? -10.822 8.205 6.047 1.00 88.88 85 LEU A CA 1
ATOM 665 C C . LEU A 1 85 ? -10.695 6.828 5.378 1.00 88.88 85 LEU A C 1
ATOM 667 O O . LEU A 1 85 ? -11.529 6.451 4.555 1.00 88.88 85 LEU A O 1
ATOM 671 N N . LEU A 1 86 ? -9.687 6.042 5.758 1.00 87.44 86 LEU A N 1
ATOM 672 C CA . LEU A 1 86 ? -9.522 4.672 5.274 1.00 87.44 86 LEU A CA 1
ATOM 673 C C . LEU A 1 86 ? -10.679 3.772 5.731 1.00 87.44 86 LEU A C 1
ATOM 675 O O . LEU A 1 86 ? -11.221 3.012 4.927 1.00 87.44 86 LEU A O 1
ATOM 679 N N . LEU A 1 87 ? -11.116 3.883 6.988 1.00 88.44 87 LEU A N 1
ATOM 680 C CA . LEU A 1 87 ? -12.283 3.145 7.486 1.00 88.44 87 LEU A CA 1
ATOM 681 C C . LEU A 1 87 ? -13.556 3.536 6.738 1.00 88.44 87 LEU A C 1
ATOM 683 O O . LEU A 1 87 ? -14.328 2.655 6.360 1.00 88.44 87 LEU A O 1
ATOM 687 N N . GLU A 1 88 ? -13.762 4.824 6.477 1.00 88.81 88 GLU A N 1
ATOM 688 C CA . GLU A 1 88 ? -14.890 5.293 5.676 1.00 88.81 88 GLU A CA 1
ATOM 689 C C . GLU A 1 88 ? -14.855 4.720 4.258 1.00 88.81 88 GLU A C 1
ATOM 691 O O . GLU A 1 88 ? -15.880 4.228 3.793 1.00 88.81 88 GLU A O 1
ATOM 696 N N . LEU A 1 89 ? -13.687 4.683 3.606 1.00 83.44 89 LEU A N 1
ATOM 697 C CA . LEU A 1 89 ? -13.518 4.047 2.294 1.00 83.44 89 LEU A CA 1
ATOM 698 C C . LEU A 1 89 ? -13.916 2.564 2.302 1.00 83.44 89 LEU A C 1
ATOM 700 O O . LEU A 1 89 ? -14.483 2.075 1.325 1.00 83.44 89 LEU A O 1
ATOM 704 N N . MET A 1 90 ? -13.632 1.859 3.397 1.00 84.50 90 MET A N 1
ATOM 705 C CA . MET A 1 90 ? -13.965 0.443 3.555 1.00 84.50 90 MET A CA 1
ATOM 706 C C . MET A 1 90 ? -15.451 0.208 3.830 1.00 84.50 90 MET A C 1
ATOM 708 O O . MET A 1 90 ? -16.027 -0.737 3.290 1.00 84.50 90 MET A O 1
ATOM 712 N N . TYR A 1 91 ? -16.082 1.041 4.658 1.00 86.19 91 TYR A N 1
ATOM 713 C CA . TYR A 1 91 ? -17.502 0.897 4.997 1.00 86.19 91 TYR A CA 1
ATOM 714 C C . TYR A 1 91 ? -18.446 1.508 3.953 1.00 86.19 91 TYR A C 1
ATOM 716 O O . TYR A 1 91 ? -19.584 1.055 3.835 1.00 86.19 91 TYR A O 1
ATOM 724 N N . HIS A 1 92 ? -17.978 2.507 3.201 1.00 86.44 92 HIS A N 1
ATOM 725 C CA . HIS A 1 92 ? -18.748 3.266 2.214 1.00 86.44 92 HIS A CA 1
ATOM 726 C C . HIS A 1 92 ? -18.021 3.364 0.863 1.00 86.44 92 HIS A C 1
ATOM 728 O O . HIS A 1 92 ? -17.718 4.470 0.396 1.00 86.44 92 HIS A O 1
ATOM 734 N N . PRO A 1 93 ? -17.733 2.231 0.198 1.00 76.81 93 PRO A N 1
ATOM 735 C CA . PRO A 1 93 ? -17.001 2.230 -1.066 1.00 76.81 93 PRO A CA 1
ATOM 736 C C . PRO A 1 93 ? -17.705 3.015 -2.186 1.00 76.81 93 PRO A C 1
ATOM 738 O O . PRO A 1 93 ? -17.054 3.390 -3.157 1.00 76.81 93 PRO A O 1
ATOM 741 N N . GLU A 1 94 ? -19.011 3.276 -2.066 1.00 80.31 94 GLU A N 1
ATOM 742 C CA . GLU A 1 94 ? -19.827 4.055 -3.003 1.00 80.31 94 GLU A CA 1
ATOM 743 C C . GLU A 1 94 ? -19.596 5.571 -2.954 1.00 80.31 94 GLU A C 1
ATOM 745 O O . GLU A 1 94 ? -19.966 6.272 -3.895 1.00 80.31 94 GLU A O 1
ATOM 750 N N . LYS A 1 95 ? -19.023 6.097 -1.864 1.00 70.38 95 LYS A N 1
ATOM 751 C CA . LYS A 1 95 ? -18.836 7.545 -1.672 1.00 70.38 95 LYS A CA 1
ATOM 752 C C . LYS A 1 95 ? -17.565 8.092 -2.330 1.00 70.38 95 LYS A C 1
ATOM 754 O O . LYS A 1 95 ? -17.328 9.298 -2.254 1.00 70.38 95 LYS A O 1
ATOM 759 N N . CYS A 1 96 ? -16.748 7.238 -2.951 1.00 58.91 96 CYS A N 1
ATOM 760 C CA . CYS A 1 96 ? -15.437 7.597 -3.498 1.00 58.91 96 CYS A CA 1
ATOM 761 C C . CYS A 1 96 ? -15.163 6.975 -4.865 1.00 58.91 96 CYS A C 1
ATOM 763 O O . CYS A 1 96 ? -15.361 5.747 -5.014 1.00 58.91 96 CYS A O 1
#

Foldseek 3Di:
DDWDQDWDDDDFWTKAQAQDDDDLDDDPDRDRIETEGPDPFGDRPDTPPFDWDWDADQDPPRYGYHTVPTDIGTPVPDDPVNVVVSNCCRVCVPVD

Organism: Ancylostoma caninum (NCBI:txid29170)

Secondary structure (DSSP, 8-state):
-PPP-----BTTBEEEE------SSSS-----EEEE-SSTT----PPTT--EEE--EE-GGG-EE--TTS-EEEGGG--HHHHHHHHHHHH-GGG-

InterPro domains:
  IPR001820 Protease inhibito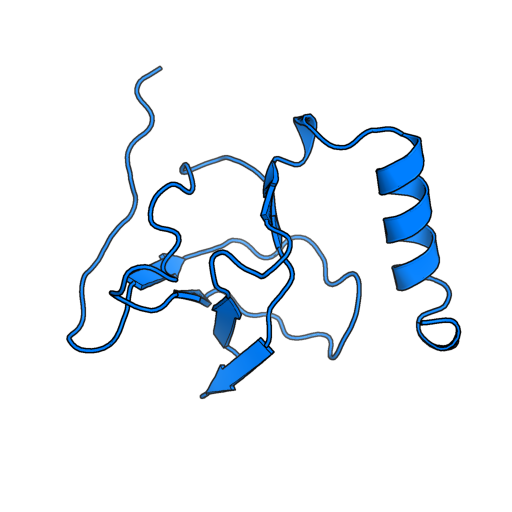r I35 (TIMP) [PF00965] (11-84)
  IPR008993 Tissue inhibitor of metalloproteinases-like, OB-fold [G3DSA:2.40.50.120] (1-96)
  IPR008993 Tissue inhibitor of metalloproteinases-like, OB-fold [SSF50242] (6-86)

pLDDT: mean 83.36, std 13.89, range [37.12, 95.25]

Radius of gyration: 13.89 Å; chains: 1; bounding box: 39×24×30 Å

Sequence (96 aa):
MDAENDTKPTTNGWFYHIHHARTWKGPIVATSILSTPNSECGITSLLQGWEYFVTGKKGKDGEITFTTCDFVMPSDQLTPEEHVLLLELMYHPEKC